Protein AF-A0A182EU72-F1 (afdb_monomer_lite)

InterPro domains:
  IPR010987 Glutathione S-transferase, C-terminal-like [PS50405] (1-129)
  IPR036282 Glutathione S-transferase, C-terminal domain superfamily [SSF47616] (14-126)
  IPR050983 Glutathione S-transferase Omega/HSP26 [PTHR43968] (1-126)

pLDDT: mean 92.09, std 7.25, range [44.0, 98.38]

Radius of gyration: 15.34 Å; chains: 1; bounding box: 40×34×41 Å

Organism: Onchocerca ochengi (NCBI:txid42157)

Structure (mmCIF, N/CA/C/O backbone):
data_AF-A0A182EU72-F1
#
_entry.id   AF-A0A182EU72-F1
#
loop_
_atom_site.group_PDB
_atom_site.id
_atom_site.type_symbol
_atom_site.label_atom_id
_atom_site.label_alt_id
_atom_site.label_comp_id
_atom_site.label_asym_id
_atom_site.label_entity_id
_atom_site.label_seq_id
_atom_site.pdbx_PDB_ins_code
_atom_site.Cartn_x
_atom_site.Cartn_y
_atom_site.Cartn_z
_atom_site.occupancy
_atom_site.B_iso_or_equiv
_atom_site.auth_seq_id
_atom_site.auth_comp_id
_atom_site.auth_asym_id
_atom_site.auth_atom_id
_atom_site.pdbx_PDB_model_num
ATOM 1 N N . MET A 1 1 ? 15.426 -1.398 -0.805 1.00 75.19 1 MET A N 1
ATOM 2 C CA . MET A 1 1 ? 14.830 -1.864 -2.072 1.00 75.19 1 MET A CA 1
ATOM 3 C C . MET A 1 1 ? 15.688 -1.431 -3.239 1.00 75.19 1 MET A C 1
ATOM 5 O O . MET A 1 1 ? 16.237 -2.317 -3.859 1.00 75.19 1 MET A O 1
ATOM 9 N N . GLU A 1 2 ? 15.922 -0.133 -3.450 1.00 77.56 2 GLU A N 1
ATOM 10 C CA . GLU A 1 2 ? 16.708 0.347 -4.608 1.00 77.56 2 GLU A CA 1
ATOM 11 C C . GLU A 1 2 ? 18.102 -0.284 -4.737 1.00 77.56 2 GLU A C 1
ATOM 13 O O . GLU A 1 2 ? 18.477 -0.696 -5.819 1.00 77.56 2 GLU A O 1
ATOM 18 N N . TYR A 1 3 ? 18.820 -0.492 -3.629 1.00 83.31 3 TYR A N 1
ATOM 19 C CA . TYR A 1 3 ? 20.095 -1.218 -3.674 1.00 83.31 3 TYR A CA 1
ATOM 20 C C . TYR A 1 3 ? 19.975 -2.639 -4.257 1.00 83.31 3 TYR A C 1
ATOM 22 O O . TYR A 1 3 ? 20.835 -3.066 -5.013 1.00 83.31 3 TYR A O 1
ATOM 30 N N . LEU A 1 4 ? 18.925 -3.385 -3.895 1.00 83.69 4 LEU A N 1
ATOM 31 C CA . LEU A 1 4 ? 18.716 -4.734 -4.431 1.00 83.69 4 LEU A CA 1
ATOM 32 C C . LEU A 1 4 ? 18.337 -4.679 -5.912 1.00 83.69 4 LEU A C 1
ATOM 34 O O . LEU A 1 4 ? 18.758 -5.539 -6.670 1.00 83.69 4 LEU A O 1
ATOM 38 N N . ASP A 1 5 ? 17.585 -3.655 -6.302 1.00 83.31 5 ASP A N 1
ATOM 39 C CA . ASP A 1 5 ? 17.173 -3.404 -7.682 1.00 83.31 5 ASP A CA 1
ATOM 40 C C . ASP A 1 5 ? 18.382 -3.107 -8.589 1.00 83.31 5 ASP A C 1
ATOM 42 O O . ASP A 1 5 ? 18.515 -3.681 -9.666 1.00 83.31 5 ASP A O 1
ATOM 46 N N . ASP A 1 6 ? 19.327 -2.297 -8.100 1.00 82.44 6 ASP A N 1
ATOM 47 C CA . ASP A 1 6 ? 20.569 -1.973 -8.810 1.00 82.44 6 ASP A CA 1
ATOM 48 C C . ASP A 1 6 ? 21.518 -3.184 -8.919 1.00 82.44 6 ASP A C 1
ATOM 50 O O . ASP A 1 6 ? 22.239 -3.331 -9.906 1.00 82.44 6 ASP A O 1
ATOM 54 N N . VAL A 1 7 ? 21.547 -4.047 -7.896 1.00 86.56 7 VAL A N 1
ATOM 55 C CA . VAL A 1 7 ? 22.434 -5.224 -7.845 1.00 86.56 7 VAL A CA 1
ATOM 56 C C . VAL A 1 7 ? 21.877 -6.404 -8.648 1.00 86.56 7 VAL A C 1
ATOM 58 O O . VAL A 1 7 ? 22.654 -7.155 -9.236 1.00 86.56 7 VAL A O 1
ATOM 61 N N . PHE A 1 8 ? 20.552 -6.573 -8.689 1.00 83.44 8 PHE A N 1
ATOM 62 C CA . PHE A 1 8 ? 19.862 -7.698 -9.331 1.00 83.44 8 PHE A CA 1
ATOM 63 C C . PHE A 1 8 ? 18.946 -7.222 -10.468 1.00 83.44 8 PHE A C 1
ATOM 65 O O . PHE A 1 8 ? 17.734 -7.436 -10.445 1.00 83.44 8 PHE A O 1
ATOM 72 N N . SER A 1 9 ? 19.538 -6.607 -11.493 1.00 80.69 9 SER A N 1
ATOM 73 C CA . SER A 1 9 ? 18.806 -5.979 -12.604 1.00 80.69 9 SER A CA 1
ATOM 74 C C . SER A 1 9 ? 17.948 -6.936 -13.443 1.00 80.69 9 SER A C 1
ATOM 76 O O . SER A 1 9 ? 17.011 -6.493 -14.102 1.00 80.69 9 SER A O 1
ATOM 78 N N . GLU A 1 10 ? 18.219 -8.244 -13.404 1.00 81.75 10 GLU A N 1
ATOM 79 C CA . GLU A 1 10 ? 17.443 -9.265 -14.126 1.00 81.75 10 GLU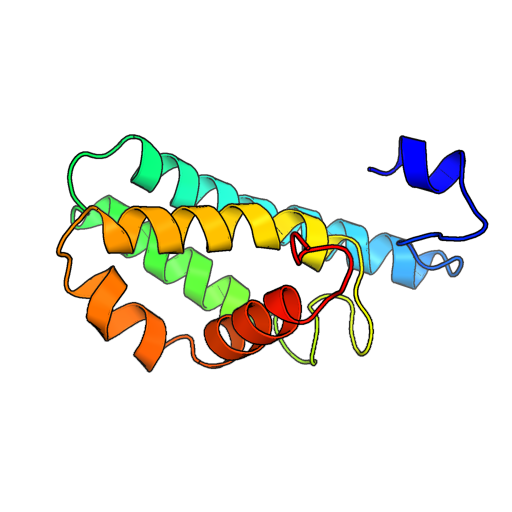 A CA 1
ATOM 80 C C . GLU A 1 10 ? 15.971 -9.329 -13.681 1.00 81.75 10 GLU A C 1
ATOM 82 O O . GLU A 1 10 ? 15.112 -9.699 -14.477 1.00 81.75 10 GLU A O 1
ATOM 87 N N . ASN A 1 11 ? 15.676 -8.942 -12.433 1.00 79.62 11 ASN A N 1
ATOM 88 C CA . ASN A 1 11 ? 14.327 -8.919 -11.858 1.00 79.62 11 ASN A CA 1
ATOM 89 C C . ASN A 1 11 ? 14.002 -7.538 -11.269 1.00 79.62 11 ASN A C 1
ATOM 91 O O . ASN A 1 11 ? 13.492 -7.434 -10.151 1.00 79.62 11 ASN A O 1
ATOM 95 N N . SER A 1 12 ? 14.342 -6.481 -12.013 1.00 84.69 12 SER A N 1
ATOM 96 C CA . SER A 1 12 ? 14.102 -5.100 -11.594 1.00 84.69 12 SER A CA 1
ATOM 97 C C . SER A 1 12 ? 12.614 -4.846 -11.336 1.00 84.69 12 SER A C 1
ATOM 99 O O . SER A 1 12 ? 11.758 -5.063 -12.195 1.00 84.69 12 SER A O 1
ATOM 101 N N . ILE A 1 13 ? 12.311 -4.354 -10.140 1.00 88.50 13 ILE A N 1
ATOM 102 C CA . ILE A 1 13 ? 10.988 -3.889 -9.717 1.00 88.50 13 ILE A CA 1
ATOM 103 C C . ILE A 1 13 ? 10.728 -2.489 -10.282 1.00 88.50 13 ILE A C 1
ATOM 105 O O . ILE A 1 13 ? 9.572 -2.115 -10.503 1.00 88.50 13 ILE A O 1
ATOM 109 N N . LEU A 1 14 ? 11.781 -1.691 -10.498 1.00 89.06 14 LEU A N 1
ATOM 110 C CA . LEU A 1 14 ? 11.643 -0.382 -11.119 1.00 89.06 14 LEU A CA 1
ATOM 111 C C . LEU A 1 14 ? 11.744 -0.463 -12.648 1.00 89.06 14 LEU A C 1
ATOM 113 O O . LEU A 1 14 ? 12.571 -1.202 -13.183 1.00 89.06 14 LEU A O 1
ATOM 117 N N . PRO A 1 15 ? 10.976 0.371 -13.370 1.00 90.19 15 PRO A N 1
ATOM 118 C CA . PRO A 1 15 ? 11.137 0.541 -14.808 1.00 90.19 15 PRO A CA 1
ATOM 119 C C . PRO A 1 15 ? 12.542 1.032 -15.178 1.00 90.19 15 PRO A C 1
ATOM 121 O O . PRO A 1 15 ? 13.135 1.837 -14.453 1.00 90.19 15 PRO A O 1
ATOM 124 N N . ASP A 1 16 ? 13.043 0.624 -16.342 1.00 88.81 16 ASP A N 1
ATOM 125 C CA . ASP A 1 16 ? 14.262 1.194 -16.941 1.00 88.81 16 ASP A CA 1
ATOM 126 C C . ASP A 1 16 ? 14.046 2.622 -17.442 1.00 88.81 16 ASP A C 1
ATOM 128 O O . ASP A 1 16 ? 14.952 3.455 -17.412 1.00 88.81 16 ASP A O 1
ATOM 132 N N . GLU A 1 17 ? 12.824 2.917 -17.889 1.00 92.88 17 GLU A N 1
ATOM 133 C CA . GLU A 1 17 ? 12.461 4.235 -18.386 1.00 92.88 17 GLU A CA 1
ATOM 134 C C . GLU A 1 17 ? 12.504 5.261 -17.227 1.00 92.88 17 GLU A C 1
ATOM 136 O O . GLU A 1 17 ? 11.802 5.089 -16.220 1.00 92.88 17 GLU A O 1
ATOM 141 N N . PRO A 1 18 ? 13.335 6.323 -17.327 1.00 93.31 18 PRO A N 1
ATOM 142 C CA . PRO A 1 18 ? 13.598 7.221 -16.204 1.00 93.31 18 PRO A CA 1
ATOM 143 C C . PRO A 1 18 ? 12.361 7.934 -15.653 1.00 93.31 18 PRO A C 1
ATOM 145 O O . PRO A 1 18 ? 12.269 8.146 -14.439 1.00 93.31 18 PRO A O 1
ATOM 148 N N . TYR A 1 19 ? 11.415 8.317 -16.513 1.00 95.19 19 TYR A N 1
ATOM 149 C CA . TYR A 1 19 ? 10.209 9.014 -16.081 1.00 95.19 19 TYR A CA 1
ATOM 150 C C . TYR A 1 19 ? 9.285 8.097 -15.269 1.00 95.19 19 TYR A C 1
ATOM 152 O O . TYR A 1 19 ? 8.849 8.473 -14.180 1.00 95.19 19 TYR A O 1
ATOM 160 N N . LEU A 1 20 ? 9.037 6.875 -15.733 1.00 94.00 20 LEU A N 1
ATOM 161 C CA . LEU A 1 20 ? 8.238 5.862 -15.052 1.00 94.00 20 LEU A CA 1
ATOM 162 C C . LEU A 1 20 ? 8.892 5.447 -13.731 1.00 94.00 20 LEU A C 1
ATOM 164 O O . LEU A 1 20 ? 8.200 5.333 -12.718 1.00 94.00 20 LEU A O 1
ATOM 168 N N . ARG A 1 21 ? 10.224 5.316 -13.697 1.00 93.62 21 ARG A N 1
ATOM 169 C CA . ARG A 1 21 ? 10.980 5.093 -12.455 1.00 93.62 21 ARG A CA 1
ATOM 170 C C . ARG A 1 21 ? 10.762 6.220 -11.446 1.00 93.62 21 ARG A C 1
ATOM 172 O O . ARG A 1 21 ? 10.477 5.964 -10.274 1.00 93.62 21 ARG A O 1
ATOM 179 N N . ALA A 1 22 ? 10.872 7.473 -11.886 1.00 95.12 22 ALA A N 1
ATOM 180 C CA . ALA A 1 22 ? 10.637 8.634 -11.031 1.00 95.12 22 ALA A CA 1
ATOM 181 C C . ALA A 1 22 ? 9.178 8.712 -10.549 1.00 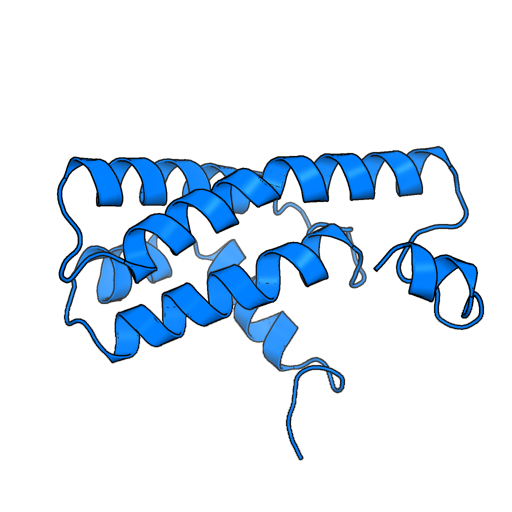95.12 22 ALA A C 1
ATOM 183 O O . ALA A 1 22 ? 8.934 9.024 -9.382 1.00 95.12 22 ALA A O 1
ATOM 184 N N . LYS A 1 23 ? 8.217 8.375 -11.417 1.00 95.31 23 LYS A N 1
ATOM 185 C CA . LYS A 1 23 ? 6.792 8.311 -11.079 1.00 95.31 23 LYS A CA 1
ATOM 186 C C . LYS A 1 23 ? 6.525 7.282 -9.976 1.00 95.31 23 LYS A C 1
ATOM 188 O O . LYS A 1 23 ? 5.949 7.652 -8.955 1.00 95.31 23 LYS A O 1
ATOM 193 N N . GLN A 1 24 ? 7.016 6.049 -10.121 1.00 95.62 24 GLN A N 1
ATOM 194 C CA . GLN A 1 24 ? 6.828 5.009 -9.103 1.00 95.62 24 GLN A CA 1
ATOM 195 C C . GLN A 1 24 ? 7.463 5.386 -7.756 1.00 95.62 24 GLN A C 1
ATOM 197 O O . GLN A 1 24 ? 6.854 5.179 -6.706 1.00 95.62 24 GLN A O 1
ATOM 202 N N . ARG A 1 25 ? 8.656 5.999 -7.759 1.00 95.50 25 ARG A N 1
ATOM 203 C CA . ARG A 1 25 ? 9.283 6.535 -6.535 1.00 95.50 25 ARG A CA 1
ATOM 204 C C . ARG A 1 25 ? 8.418 7.599 -5.869 1.00 95.50 25 ARG A C 1
ATOM 206 O O . ARG A 1 25 ? 8.222 7.580 -4.656 1.00 95.50 25 ARG A O 1
ATOM 213 N N . TYR A 1 26 ? 7.889 8.527 -6.657 1.00 95.75 26 TYR A N 1
ATOM 214 C CA . TYR A 1 26 ? 7.027 9.589 -6.155 1.00 95.75 26 TYR A CA 1
ATOM 215 C C . TYR A 1 26 ? 5.723 9.047 -5.553 1.00 95.75 26 TYR A C 1
ATOM 217 O O . TYR A 1 26 ? 5.289 9.510 -4.497 1.00 95.75 26 TYR A O 1
ATOM 225 N N . GLU A 1 27 ? 5.117 8.044 -6.185 1.00 96.56 27 GLU A N 1
ATOM 226 C CA . GLU A 1 27 ? 3.936 7.352 -5.662 1.00 96.56 27 GLU A CA 1
ATOM 227 C C . GLU A 1 27 ? 4.252 6.601 -4.366 1.00 96.56 27 GLU A C 1
ATOM 229 O O . GLU A 1 27 ? 3.498 6.727 -3.401 1.00 96.56 27 GLU A O 1
ATOM 234 N N . ALA A 1 28 ? 5.397 5.916 -4.291 1.00 96.25 28 ALA A N 1
ATOM 235 C CA . ALA A 1 28 ? 5.846 5.241 -3.076 1.00 96.25 28 ALA A CA 1
ATOM 236 C C . ALA A 1 28 ? 6.025 6.227 -1.907 1.00 96.25 28 ALA A C 1
ATOM 238 O O . ALA A 1 28 ? 5.504 5.994 -0.818 1.00 96.25 28 ALA A O 1
ATOM 239 N N . ILE A 1 29 ? 6.670 7.376 -2.147 1.00 96.00 29 ILE A N 1
ATOM 240 C CA . ILE A 1 29 ? 6.823 8.449 -1.146 1.00 96.00 29 ILE A CA 1
ATOM 241 C C . ILE A 1 29 ? 5.458 8.987 -0.711 1.00 96.00 29 ILE A C 1
ATOM 243 O O . ILE A 1 29 ? 5.218 9.223 0.472 1.00 96.00 29 ILE A O 1
ATOM 247 N N . LYS A 1 30 ? 4.530 9.178 -1.654 1.00 95.25 30 LYS A N 1
ATOM 248 C CA . LYS A 1 30 ? 3.174 9.619 -1.322 1.00 95.25 30 LYS A CA 1
ATOM 249 C C . LYS A 1 30 ? 2.438 8.617 -0.444 1.00 95.25 30 LYS A C 1
ATOM 251 O O . LYS A 1 30 ? 1.663 9.060 0.400 1.00 95.25 30 LYS A O 1
ATOM 256 N N . LEU A 1 31 ? 2.628 7.319 -0.652 1.00 97.19 31 LEU A N 1
ATOM 257 C CA . LEU A 1 31 ? 1.959 6.268 0.114 1.00 97.19 31 LEU A CA 1
ATOM 258 C C . LEU A 1 31 ? 2.576 6.052 1.505 1.00 97.19 31 LEU A C 1
ATOM 260 O O . LEU A 1 31 ? 1.911 5.490 2.374 1.00 97.19 31 LEU A O 1
ATOM 264 N N . ASP A 1 32 ? 3.780 6.561 1.767 1.00 95.62 32 ASP A N 1
ATOM 265 C CA . ASP A 1 32 ? 4.438 6.437 3.075 1.00 95.62 32 ASP A CA 1
ATOM 266 C C . ASP A 1 32 ? 3.625 7.088 4.216 1.00 95.62 32 ASP A C 1
ATOM 268 O O . ASP A 1 32 ? 3.553 6.565 5.331 1.00 95.62 32 ASP A O 1
ATOM 272 N N . SER A 1 33 ? 2.869 8.156 3.927 1.00 95.75 33 SER A N 1
ATOM 273 C CA . SER A 1 33 ? 1.964 8.774 4.912 1.00 95.75 33 SER A CA 1
ATOM 274 C C . SER A 1 33 ? 0.841 7.834 5.382 1.00 95.75 33 SER A C 1
ATOM 276 O O . SER A 1 33 ? 0.363 7.936 6.516 1.00 95.75 33 SER A O 1
ATOM 278 N N . VAL A 1 34 ? 0.453 6.862 4.552 1.00 97.25 34 VAL A N 1
ATOM 279 C CA . VAL A 1 34 ? -0.513 5.812 4.907 1.00 97.25 34 VAL A CA 1
ATOM 280 C C . VAL A 1 34 ? 0.115 4.846 5.906 1.00 97.25 34 VAL A C 1
ATOM 282 O O . VAL A 1 34 ? -0.495 4.510 6.926 1.00 97.25 34 VAL A O 1
ATOM 285 N N . CYS A 1 35 ? 1.365 4.451 5.658 1.00 96.69 35 CYS A N 1
ATOM 286 C CA . CYS A 1 35 ? 2.153 3.650 6.586 1.00 96.69 35 CYS A CA 1
ATOM 287 C C . CYS A 1 35 ? 2.325 4.360 7.936 1.00 96.69 35 CYS A C 1
ATOM 289 O O . CYS A 1 35 ? 2.192 3.721 8.984 1.00 96.69 35 CYS A O 1
ATOM 291 N N . ASP A 1 36 ? 2.525 5.681 7.934 1.00 95.75 36 ASP A N 1
ATOM 292 C CA . ASP A 1 36 ? 2.580 6.493 9.150 1.00 95.75 36 ASP A CA 1
ATOM 293 C C . ASP A 1 36 ? 1.285 6.463 9.962 1.00 95.75 36 ASP A C 1
ATOM 295 O O . ASP A 1 36 ? 1.316 6.277 11.187 1.00 95.75 36 ASP A O 1
ATOM 299 N N . ALA A 1 37 ? 0.137 6.628 9.303 1.00 96.31 37 ALA A N 1
ATOM 300 C CA . ALA A 1 37 ? -1.158 6.559 9.970 1.00 96.31 37 ALA A CA 1
ATOM 301 C C . ALA A 1 37 ? -1.402 5.172 10.584 1.00 96.31 37 ALA A C 1
ATOM 303 O O . ALA A 1 37 ? -1.792 5.074 11.750 1.00 96.31 37 ALA A O 1
ATOM 304 N N . ILE A 1 38 ? -1.088 4.099 9.855 1.00 95.88 38 ILE A N 1
ATOM 305 C CA . ILE A 1 38 ? -1.227 2.719 10.345 1.00 95.88 38 ILE A CA 1
ATOM 306 C C . ILE A 1 38 ? -0.267 2.438 11.510 1.00 95.88 38 ILE A C 1
ATOM 308 O O . ILE A 1 38 ? -0.624 1.757 12.477 1.00 95.88 38 ILE A O 1
ATOM 312 N N . ARG A 1 39 ? 0.944 2.999 11.483 1.00 94.38 39 ARG A N 1
ATOM 313 C CA . ARG A 1 39 ? 1.891 2.875 12.597 1.00 94.38 39 ARG A CA 1
ATOM 314 C C . ARG A 1 39 ? 1.344 3.502 13.879 1.00 94.38 39 ARG A C 1
ATOM 316 O O . ARG A 1 39 ? 1.475 2.909 14.945 1.00 94.38 39 ARG A O 1
ATOM 323 N N . LYS A 1 40 ? 0.667 4.652 13.792 1.00 92.56 40 LYS A N 1
ATOM 324 C CA . LYS A 1 40 ? 0.006 5.280 14.954 1.00 92.56 40 LYS A CA 1
ATOM 325 C C . LYS A 1 40 ? -1.107 4.402 15.531 1.00 92.56 40 LYS A C 1
ATOM 327 O O . LYS A 1 40 ? -1.242 4.314 16.751 1.00 92.56 40 LYS A O 1
ATOM 332 N N . VAL A 1 41 ? -1.861 3.713 14.671 1.00 92.12 41 VAL A N 1
ATOM 333 C CA . VAL A 1 41 ? -2.853 2.711 15.100 1.00 92.12 41 VAL A CA 1
ATOM 334 C C . VAL A 1 41 ? -2.168 1.557 15.835 1.00 92.12 41 VAL A C 1
ATOM 336 O O . VAL A 1 41 ? -2.650 1.137 16.879 1.00 92.12 41 VAL A O 1
ATOM 339 N N . SER A 1 42 ? -1.006 1.105 15.352 1.00 88.12 42 SER A N 1
ATOM 340 C CA . SER A 1 42 ? -0.261 -0.029 15.929 1.00 88.12 42 SER A CA 1
ATOM 341 C C . SER A 1 42 ? 0.173 0.196 17.385 1.00 88.12 42 SER A C 1
ATOM 343 O O . SER A 1 42 ? 0.288 -0.758 18.146 1.00 88.12 42 SER A O 1
ATOM 345 N N . TYR A 1 43 ? 0.398 1.450 17.789 1.00 86.38 43 TYR A N 1
ATOM 346 C CA . TYR A 1 43 ? 0.743 1.807 19.173 1.00 86.38 43 TYR A CA 1
ATOM 347 C C . TYR A 1 43 ? -0.471 2.146 20.048 1.00 86.38 43 TYR A C 1
ATOM 349 O O . TYR A 1 43 ? -0.321 2.477 21.225 1.00 86.38 43 TYR A O 1
ATOM 357 N N . SER A 1 44 ? -1.677 2.086 19.489 1.00 83.69 44 SER A N 1
ATOM 358 C CA . SER A 1 44 ? -2.905 2.478 20.172 1.00 83.69 44 SER A CA 1
ATOM 359 C C . SER A 1 44 ? -3.690 1.252 20.623 1.00 83.69 44 SER A C 1
ATOM 361 O O . SER A 1 44 ? -3.920 0.330 19.853 1.00 83.69 44 SER A O 1
ATOM 363 N N . LYS A 1 45 ? -4.173 1.259 21.871 1.00 79.12 45 LYS A N 1
ATOM 364 C CA . LYS A 1 45 ? -5.019 0.171 22.405 1.00 79.12 45 LYS A CA 1
ATOM 365 C C . LYS A 1 45 ? -6.435 0.149 21.814 1.00 79.12 45 LYS A C 1
ATOM 367 O O . LYS A 1 45 ? -7.151 -0.829 21.981 1.00 79.12 45 LYS A O 1
ATOM 372 N N . LYS A 1 46 ? -6.856 1.257 21.203 1.00 82.19 46 LYS A N 1
ATOM 373 C CA . LYS A 1 46 ? -8.146 1.432 20.530 1.00 82.19 46 LYS A CA 1
ATOM 374 C C . LYS A 1 46 ? -8.035 2.530 19.482 1.00 82.19 46 LYS A C 1
ATOM 376 O O . LYS A 1 46 ? -7.238 3.459 19.651 1.00 82.19 46 LYS A O 1
ATOM 381 N N . LEU A 1 47 ? -8.873 2.468 18.455 1.00 85.75 47 LEU A N 1
ATOM 382 C CA . LEU A 1 47 ? -9.061 3.597 17.557 1.00 85.75 47 LEU A CA 1
ATOM 383 C C . LEU A 1 47 ? -9.790 4.723 18.314 1.00 85.75 47 LEU A C 1
ATOM 385 O O . LEU A 1 47 ? -10.720 4.501 19.088 1.00 85.75 47 LEU A O 1
ATOM 389 N N . THR A 1 48 ? -9.306 5.953 18.156 1.00 87.56 48 THR A N 1
ATOM 390 C CA . THR A 1 48 ? -9.875 7.161 18.779 1.00 87.56 48 THR A CA 1
ATOM 391 C C . THR A 1 48 ? -10.208 8.168 17.693 1.00 87.56 48 THR A C 1
ATOM 393 O O . THR A 1 48 ? -9.583 8.132 16.640 1.00 87.56 48 THR A O 1
ATOM 396 N N . GLY A 1 49 ? -11.125 9.109 17.943 1.00 88.50 49 GLY A N 1
ATOM 397 C CA . GLY A 1 49 ? -11.627 10.024 16.908 1.00 88.50 49 GLY A CA 1
ATOM 398 C C . GLY A 1 49 ? -10.542 10.668 16.030 1.00 88.50 49 GLY A C 1
ATOM 399 O O . GLY A 1 49 ? -10.651 10.635 14.808 1.00 88.50 49 GLY A O 1
ATOM 400 N N . ASN A 1 50 ? -9.452 11.170 16.624 1.00 91.44 50 ASN A N 1
ATOM 401 C CA . ASN A 1 50 ? -8.356 11.783 15.862 1.00 91.44 50 ASN A CA 1
ATOM 402 C C . ASN A 1 50 ? -7.537 10.761 15.056 1.00 91.44 50 ASN A C 1
ATOM 404 O O . ASN A 1 50 ? -7.190 11.027 13.907 1.00 91.44 50 ASN A O 1
ATOM 408 N N . ILE A 1 51 ? -7.242 9.595 15.640 1.00 90.94 51 ILE A N 1
ATOM 409 C CA . ILE A 1 51 ? -6.478 8.527 14.977 1.00 90.94 51 ILE A CA 1
ATOM 410 C C . ILE A 1 51 ? -7.300 7.928 13.836 1.00 90.94 51 ILE A C 1
ATOM 412 O O . ILE A 1 51 ? -6.788 7.790 12.729 1.00 90.94 51 ILE A O 1
ATOM 416 N N . THR A 1 52 ? -8.580 7.643 14.078 1.00 93.81 52 THR A N 1
ATOM 417 C CA . THR A 1 52 ? -9.518 7.133 13.074 1.00 93.81 52 THR A CA 1
ATOM 418 C C . THR A 1 52 ? -9.691 8.121 11.933 1.00 93.81 52 THR A C 1
ATOM 420 O O . THR A 1 52 ? -9.654 7.716 10.778 1.00 93.81 52 THR A O 1
ATOM 423 N N . LYS A 1 53 ? -9.832 9.421 12.226 1.00 95.12 53 LYS A N 1
ATOM 424 C CA . LYS A 1 53 ? -9.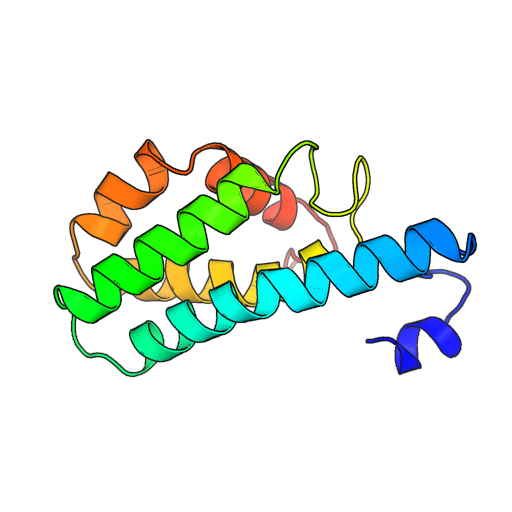962 10.449 11.188 1.00 95.12 53 LYS A CA 1
ATOM 425 C C . LYS A 1 53 ? -8.713 10.525 10.311 1.00 95.12 53 LYS A C 1
ATOM 427 O O . LYS A 1 53 ? -8.843 10.534 9.092 1.00 95.12 53 LYS A O 1
ATOM 432 N N . LEU A 1 54 ? -7.522 10.549 10.917 1.00 95.94 54 LEU A N 1
ATOM 433 C CA . LEU A 1 54 ? -6.263 10.551 10.169 1.00 95.94 54 LEU A CA 1
ATOM 434 C C . LEU A 1 54 ? -6.135 9.290 9.306 1.00 95.94 54 LEU A C 1
ATOM 436 O O . LEU A 1 54 ? -5.847 9.389 8.119 1.00 95.94 54 LEU A O 1
ATOM 440 N N . LEU A 1 55 ? -6.402 8.119 9.885 1.00 96.94 55 LEU A N 1
ATOM 441 C CA . LEU A 1 55 ? -6.372 6.850 9.166 1.00 96.94 55 LEU A CA 1
ATOM 442 C C . LEU A 1 55 ? -7.342 6.852 7.978 1.00 96.94 55 LEU A C 1
ATOM 444 O O . LEU A 1 55 ? -6.947 6.508 6.871 1.00 96.94 55 LEU A O 1
ATOM 448 N N . ALA A 1 56 ? -8.588 7.281 8.183 1.00 97.12 56 ALA A N 1
ATOM 449 C CA . ALA A 1 56 ? -9.593 7.355 7.127 1.00 97.12 56 ALA A CA 1
ATOM 450 C C . ALA A 1 56 ? -9.170 8.290 5.986 1.00 97.12 56 ALA A C 1
ATOM 452 O O . ALA A 1 56 ? -9.361 7.952 4.821 1.00 97.12 56 ALA A O 1
ATOM 453 N N . MET A 1 57 ? -8.572 9.442 6.309 1.00 97.69 57 MET A N 1
ATOM 454 C CA . MET A 1 57 ? -8.068 10.388 5.310 1.00 97.69 57 MET A CA 1
ATOM 455 C C . MET A 1 57 ? -6.932 9.789 4.473 1.00 97.69 57 MET A C 1
ATOM 457 O O . MET A 1 57 ? -6.963 9.883 3.247 1.00 97.69 57 MET A O 1
ATOM 461 N N . GLU A 1 58 ? -5.954 9.144 5.111 1.00 98.12 58 GLU A N 1
ATOM 462 C CA . GLU A 1 58 ? -4.828 8.532 4.396 1.00 98.12 58 GLU A CA 1
ATOM 463 C C . GLU A 1 58 ? -5.263 7.319 3.560 1.00 98.12 58 GLU A C 1
ATOM 465 O O . GLU A 1 58 ? -4.813 7.146 2.428 1.00 98.12 58 GLU A O 1
ATOM 470 N N . LEU A 1 59 ? -6.201 6.510 4.060 1.00 98.19 59 LEU A N 1
ATOM 471 C CA . LEU A 1 59 ? -6.772 5.402 3.291 1.00 98.19 59 LEU A CA 1
ATOM 472 C C . LEU A 1 59 ? -7.605 5.896 2.103 1.00 98.19 59 LEU A C 1
ATOM 474 O O . LEU A 1 59 ? -7.527 5.309 1.028 1.00 98.19 59 LEU A O 1
ATOM 478 N N . ALA A 1 60 ? -8.335 7.007 2.245 1.00 98.19 60 ALA A N 1
ATOM 479 C CA . ALA A 1 60 ? -9.048 7.626 1.127 1.00 98.19 60 ALA A CA 1
ATOM 480 C C . ALA A 1 60 ? -8.088 8.111 0.033 1.00 98.19 60 ALA A C 1
ATOM 482 O O . ALA A 1 60 ? -8.356 7.913 -1.151 1.00 98.19 60 ALA A O 1
ATOM 483 N N . LYS A 1 61 ? -6.945 8.690 0.414 1.00 97.56 61 LYS A N 1
ATOM 484 C CA . LYS A 1 61 ? -5.881 9.058 -0.529 1.00 97.56 61 LYS A CA 1
ATOM 485 C C . LYS A 1 61 ? -5.344 7.829 -1.271 1.00 97.56 61 LYS A C 1
ATOM 487 O O . LYS A 1 61 ? -5.235 7.862 -2.493 1.00 97.56 61 LYS A O 1
ATOM 492 N N . ALA A 1 62 ? -5.052 6.743 -0.557 1.00 98.19 62 ALA A N 1
ATOM 493 C CA . ALA A 1 62 ? -4.575 5.503 -1.166 1.00 98.19 62 ALA A CA 1
ATOM 494 C C . ALA A 1 62 ? -5.616 4.856 -2.100 1.00 98.19 62 ALA A C 1
ATOM 496 O O . ALA A 1 62 ? -5.255 4.370 -3.169 1.00 98.19 62 ALA A O 1
ATOM 497 N N . GLU A 1 63 ? -6.901 4.888 -1.742 1.00 98.31 63 GLU A N 1
ATOM 498 C CA . GLU A 1 63 ? -8.012 4.417 -2.584 1.00 98.31 63 GLU A CA 1
ATOM 499 C C . GLU A 1 63 ? -8.151 5.245 -3.875 1.00 98.31 63 GLU A C 1
ATOM 501 O O . GLU A 1 63 ? -8.433 4.707 -4.948 1.00 98.31 63 GLU A O 1
ATOM 506 N N . GLN A 1 64 ? -7.950 6.563 -3.788 1.00 97.75 64 GLN A N 1
ATOM 507 C CA . GLN A 1 64 ? -8.004 7.462 -4.943 1.00 97.75 64 GLN A CA 1
ATOM 508 C C . GLN A 1 64 ? -6.825 7.249 -5.890 1.00 97.75 64 GLN A C 1
ATOM 510 O O . GLN A 1 64 ? -7.037 7.191 -7.095 1.00 97.75 64 GLN A O 1
ATOM 515 N N . MET A 1 65 ? -5.614 7.090 -5.349 1.00 97.44 65 MET A N 1
ATOM 516 C CA . MET A 1 65 ? -4.396 6.855 -6.135 1.00 97.44 65 MET A CA 1
ATOM 517 C C . MET A 1 65 ? -4.387 5.501 -6.859 1.00 97.44 65 MET A C 1
ATOM 519 O O . MET A 1 65 ? -3.617 5.319 -7.796 1.00 97.44 65 MET A O 1
ATOM 523 N N . LEU A 1 66 ? -5.209 4.542 -6.428 1.00 98.00 66 LEU A N 1
ATOM 524 C CA . LEU A 1 66 ? -5.300 3.230 -7.057 1.00 98.00 66 LEU A CA 1
ATOM 525 C C . LEU A 1 66 ? -6.222 3.290 -8.287 1.00 98.00 66 LEU A C 1
ATOM 527 O O . LEU A 1 66 ? -7.454 3.196 -8.187 1.00 98.00 66 LEU A O 1
ATOM 531 N N . GLU A 1 67 ? -5.612 3.480 -9.454 1.00 97.12 67 GLU A N 1
ATOM 532 C CA . GLU A 1 67 ? -6.296 3.597 -10.753 1.00 97.12 67 GLU A CA 1
ATOM 533 C C . GLU A 1 67 ? -6.221 2.315 -11.598 1.00 97.12 67 GLU A C 1
ATOM 535 O O . GLU A 1 67 ? -7.035 2.119 -12.500 1.00 97.12 67 GLU A O 1
ATOM 540 N N . SER A 1 68 ? -5.295 1.416 -11.272 1.00 97.25 68 SER A N 1
ATOM 541 C CA . SER A 1 68 ? -5.004 0.180 -12.009 1.00 97.25 68 SER A CA 1
ATOM 542 C C . SER A 1 68 ? -4.979 -1.022 -11.049 1.00 97.25 68 SER A C 1
ATOM 544 O O . SER A 1 68 ? -5.233 -0.857 -9.849 1.00 97.25 68 SER A O 1
ATOM 546 N N . PRO A 1 69 ? -4.732 -2.261 -11.523 1.00 97.62 69 PRO A N 1
ATOM 547 C CA . PRO A 1 69 ? -4.593 -3.415 -10.635 1.00 97.62 69 PRO A CA 1
ATOM 548 C C . PRO A 1 69 ? -3.529 -3.235 -9.538 1.00 97.62 69 PRO A C 1
ATOM 550 O O . PRO A 1 69 ? -3.690 -3.782 -8.444 1.00 97.62 69 PRO A O 1
ATOM 553 N N . PHE A 1 70 ? -2.492 -2.447 -9.803 1.00 97.69 70 PHE A N 1
ATOM 554 C CA . PHE A 1 70 ? -1.433 -2.076 -8.872 1.00 97.69 70 PHE A CA 1
ATOM 555 C C . PHE A 1 70 ? -1.232 -0.556 -8.880 1.00 97.69 70 PHE A C 1
ATOM 557 O O . PHE A 1 70 ? -1.639 0.132 -9.818 1.00 97.69 70 PHE A O 1
ATOM 564 N N . TYR A 1 71 ? -0.588 -0.015 -7.847 1.00 97.50 71 TYR A N 1
ATOM 565 C CA . TYR A 1 71 ? -0.195 1.398 -7.803 1.00 97.50 71 TYR A CA 1
ATOM 566 C C . TYR A 1 71 ? 0.802 1.748 -8.903 1.00 97.50 71 TYR A C 1
ATOM 568 O O . TYR A 1 71 ? 0.787 2.853 -9.430 1.00 97.50 71 TYR A O 1
ATOM 576 N N . SER A 1 72 ? 1.637 0.785 -9.268 1.00 95.94 72 SER A N 1
ATOM 577 C CA . SER A 1 72 ? 2.601 0.883 -10.361 1.00 95.94 72 SER A CA 1
ATOM 578 C C . SER A 1 72 ? 2.009 0.630 -11.759 1.00 95.94 72 SER A C 1
ATOM 580 O O . SER A 1 72 ? 2.728 0.790 -12.747 1.00 95.94 72 SER A O 1
ATOM 582 N N . GLY A 1 73 ? 0.715 0.295 -11.868 1.00 95.00 73 GLY A N 1
ATOM 583 C CA . GLY A 1 73 ? 0.012 0.063 -13.133 1.00 95.00 73 GLY A CA 1
ATOM 584 C C . GLY A 1 73 ? -0.559 -1.353 -13.259 1.00 95.00 73 GLY A C 1
ATOM 585 O O . GLY A 1 73 ? -1.275 -1.833 -12.380 1.00 95.00 73 GLY A O 1
ATOM 586 N N . GLU A 1 74 ? -0.282 -2.011 -14.386 1.00 94.69 74 GLU A N 1
ATOM 587 C CA . GLU A 1 74 ? -0.775 -3.367 -14.690 1.00 94.69 74 GLU A CA 1
ATOM 588 C C . GLU A 1 74 ? 0.019 -4.476 -13.985 1.00 94.69 74 GLU A C 1
ATOM 590 O O . GLU A 1 74 ? -0.495 -5.573 -13.767 1.00 94.69 74 GLU A O 1
ATOM 595 N N . THR A 1 75 ? 1.260 -4.192 -13.597 1.00 92.31 75 THR A N 1
ATOM 596 C CA . THR A 1 75 ? 2.170 -5.129 -12.925 1.00 92.31 75 THR A CA 1
ATOM 597 C C . THR A 1 75 ? 2.574 -4.595 -11.560 1.00 92.31 75 THR A C 1
ATOM 599 O O . THR A 1 75 ? 2.468 -3.399 -11.324 1.00 92.31 75 THR A O 1
ATOM 602 N N . LEU A 1 76 ? 3.052 -5.476 -10.678 1.00 94.19 76 LEU A N 1
ATOM 603 C CA . LEU A 1 76 ? 3.635 -5.105 -9.386 1.00 94.19 76 LEU A CA 1
ATOM 604 C C . LEU A 1 76 ? 4.847 -4.171 -9.569 1.00 94.19 76 LEU A C 1
ATOM 606 O O . LEU A 1 76 ? 5.613 -4.328 -10.517 1.00 94.19 76 LEU A O 1
ATOM 610 N N . GLY A 1 77 ? 5.055 -3.259 -8.618 1.00 94.31 77 GLY A N 1
ATOM 611 C CA . GLY A 1 77 ? 6.168 -2.314 -8.622 1.00 94.31 77 GLY A CA 1
ATOM 612 C C . GLY A 1 77 ? 6.410 -1.693 -7.248 1.00 94.31 77 GLY A C 1
ATOM 613 O O . GLY A 1 77 ? 5.758 -2.037 -6.259 1.00 94.31 77 GLY A O 1
ATOM 614 N N . LEU A 1 78 ? 7.354 -0.753 -7.176 1.00 95.12 78 LEU A N 1
ATOM 615 C CA . LEU A 1 78 ? 7.832 -0.187 -5.909 1.00 95.12 78 LEU A CA 1
ATOM 616 C C . LEU A 1 78 ? 6.724 0.326 -4.959 1.00 95.12 78 LEU A C 1
ATOM 618 O O . LEU A 1 78 ? 6.758 -0.048 -3.782 1.00 95.12 78 LEU A O 1
ATOM 622 N N . PRO A 1 79 ? 5.748 1.155 -5.390 1.00 96.75 79 PRO A N 1
ATOM 623 C CA . PRO A 1 79 ? 4.720 1.673 -4.481 1.00 96.75 79 PRO A CA 1
ATOM 624 C C . PRO A 1 79 ? 3.874 0.568 -3.833 1.00 96.75 79 PRO A C 1
ATOM 626 O O . PRO A 1 79 ? 3.503 0.682 -2.663 1.00 96.75 79 PRO A O 1
ATOM 629 N N . ASP A 1 80 ? 3.615 -0.522 -4.556 1.00 97.56 80 ASP A N 1
ATOM 630 C CA . ASP A 1 80 ? 2.855 -1.663 -4.052 1.00 97.56 80 ASP A CA 1
ATOM 631 C C . 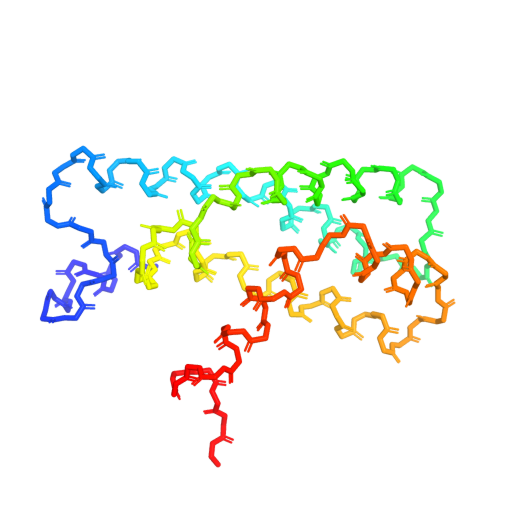ASP A 1 80 ? 3.610 -2.407 -2.951 1.00 97.56 80 ASP A C 1
ATOM 633 O O . ASP A 1 80 ? 3.046 -2.701 -1.894 1.00 97.56 80 ASP A O 1
ATOM 637 N N . ILE A 1 81 ? 4.901 -2.666 -3.174 1.00 94.88 81 ILE A N 1
ATOM 638 C CA . ILE A 1 81 ? 5.754 -3.388 -2.222 1.00 94.88 81 ILE A CA 1
ATOM 639 C C . ILE A 1 81 ? 5.943 -2.567 -0.939 1.00 94.88 81 ILE A C 1
ATOM 641 O O . ILE A 1 81 ? 5.968 -3.130 0.156 1.00 94.88 81 ILE A O 1
ATOM 645 N N . VAL A 1 82 ? 6.021 -1.238 -1.047 1.00 94.56 82 VAL A N 1
ATOM 646 C CA . VAL A 1 82 ? 6.094 -0.343 0.118 1.00 94.56 82 VAL A CA 1
ATOM 647 C C . VAL A 1 82 ? 4.792 -0.367 0.924 1.00 94.56 82 VAL A C 1
ATOM 649 O O . VAL A 1 82 ? 4.830 -0.498 2.149 1.00 94.56 82 VAL A O 1
ATOM 652 N N . LEU A 1 83 ? 3.634 -0.268 0.264 1.00 97.50 83 LEU A N 1
ATOM 653 C CA . LEU A 1 83 ? 2.350 -0.148 0.956 1.00 97.50 83 LEU A CA 1
ATOM 654 C C . LEU A 1 83 ? 1.847 -1.478 1.541 1.00 97.50 83 LEU A C 1
ATOM 656 O O . LEU A 1 83 ? 1.225 -1.488 2.611 1.00 97.50 83 LEU A O 1
ATOM 660 N N . TYR A 1 84 ? 2.090 -2.600 0.858 1.00 97.31 84 TYR A N 1
ATOM 661 C CA . TYR A 1 84 ? 1.555 -3.915 1.226 1.00 97.31 84 TYR A CA 1
ATOM 662 C C . TYR A 1 84 ? 1.766 -4.309 2.696 1.00 97.31 84 TYR A C 1
ATOM 664 O O . TYR A 1 84 ? 0.763 -4.566 3.374 1.00 97.31 84 TYR A O 1
ATOM 672 N N . PRO A 1 85 ? 2.991 -4.287 3.259 1.00 95.44 85 PRO A N 1
ATOM 673 C CA . PRO A 1 85 ? 3.202 -4.665 4.657 1.00 95.44 85 PRO A CA 1
ATOM 674 C C . PRO A 1 85 ? 2.467 -3.742 5.642 1.00 95.44 85 PRO A C 1
ATOM 676 O O . PRO A 1 85 ? 2.103 -4.165 6.743 1.00 95.44 85 PRO A O 1
ATOM 679 N N . CYS A 1 86 ? 2.211 -2.485 5.271 1.00 96.25 86 CYS A N 1
ATOM 680 C CA . CYS A 1 86 ? 1.445 -1.557 6.097 1.00 96.25 86 CYS A CA 1
ATOM 681 C C . CYS A 1 86 ? -0.034 -1.958 6.141 1.00 96.25 86 CYS A C 1
ATOM 683 O O . CYS A 1 86 ? -0.594 -2.115 7.226 1.00 96.25 86 CYS A O 1
ATOM 685 N N . ILE A 1 87 ? -0.659 -2.203 4.987 1.00 96.94 87 ILE A N 1
ATOM 686 C CA . ILE A 1 87 ? -2.063 -2.639 4.926 1.00 96.94 87 ILE A CA 1
ATOM 687 C C . ILE A 1 87 ? -2.237 -4.027 5.555 1.00 96.94 87 ILE A C 1
ATOM 689 O O . ILE A 1 87 ? -3.195 -4.241 6.300 1.00 96.94 87 ILE A O 1
ATOM 693 N N . GLN A 1 88 ? -1.282 -4.939 5.356 1.00 95.69 88 GLN A N 1
ATOM 694 C CA . GLN A 1 88 ? -1.263 -6.235 6.036 1.00 95.69 88 GLN A CA 1
ATOM 695 C C . GLN A 1 88 ? -1.263 -6.065 7.562 1.00 95.69 88 GLN A C 1
ATOM 697 O O . GLN A 1 88 ? -2.055 -6.704 8.256 1.00 95.69 88 GLN A O 1
ATOM 702 N N . ARG A 1 89 ? -0.438 -5.156 8.101 1.00 94.44 89 ARG A N 1
ATOM 703 C CA . ARG A 1 89 ? -0.433 -4.843 9.537 1.00 94.44 89 ARG A CA 1
ATOM 704 C C . ARG A 1 89 ? -1.773 -4.297 10.020 1.00 94.44 89 ARG A C 1
ATOM 706 O O . ARG A 1 89 ? -2.239 -4.716 11.075 1.00 94.44 89 ARG A O 1
ATOM 713 N N . LEU A 1 90 ? -2.409 -3.410 9.257 1.00 95.00 90 LEU A N 1
ATOM 714 C CA . LEU A 1 90 ? -3.729 -2.881 9.607 1.00 95.00 90 LEU A CA 1
ATOM 715 C C . LEU A 1 90 ? -4.786 -3.993 9.695 1.00 95.00 90 LEU A C 1
ATOM 717 O O . LEU A 1 90 ? -5.584 -4.009 10.630 1.00 95.00 90 LEU A O 1
ATOM 721 N N . ARG A 1 91 ? -4.758 -4.950 8.758 1.00 92.75 91 ARG A N 1
ATOM 722 C CA . ARG A 1 91 ? -5.637 -6.130 8.778 1.00 92.75 91 ARG A CA 1
ATOM 723 C C . ARG A 1 91 ? -5.399 -6.998 10.010 1.00 92.75 91 ARG A C 1
ATOM 725 O O . ARG A 1 91 ? -6.365 -7.376 10.662 1.00 92.75 91 ARG A O 1
ATOM 732 N N . MET A 1 92 ? -4.137 -7.264 10.354 1.00 92.06 92 MET A N 1
ATOM 733 C CA . MET A 1 92 ? -3.796 -8.014 11.570 1.00 92.06 92 MET A CA 1
ATOM 734 C C . MET A 1 92 ? -4.300 -7.305 12.829 1.00 92.06 92 MET A C 1
ATOM 736 O O . MET A 1 92 ? -4.851 -7.949 13.714 1.00 92.06 92 MET A O 1
ATOM 740 N N . ILE A 1 93 ? -4.181 -5.975 12.898 1.00 91.12 93 ILE A N 1
ATOM 741 C CA . ILE A 1 93 ? -4.738 -5.200 14.012 1.00 91.12 93 ILE A CA 1
ATOM 742 C C . ILE A 1 93 ? -6.254 -5.403 14.101 1.00 91.12 93 ILE A C 1
ATOM 744 O O . ILE A 1 93 ? -6.735 -5.723 15.183 1.00 91.12 93 ILE A O 1
ATOM 748 N N . GLY A 1 94 ? -6.989 -5.302 12.989 1.00 89.38 94 GLY A N 1
ATOM 749 C CA . GLY A 1 94 ? -8.442 -5.536 12.963 1.00 89.38 94 GLY A CA 1
ATOM 750 C C . GLY A 1 94 ? -8.860 -6.926 13.456 1.00 89.38 94 GLY A C 1
ATOM 751 O O . GLY A 1 94 ? -9.902 -7.073 14.071 1.00 89.38 94 GLY A O 1
ATOM 752 N N . GLN A 1 95 ? -8.012 -7.946 13.300 1.00 87.56 95 GLN A N 1
ATOM 753 C CA . GLN A 1 95 ? -8.274 -9.276 13.873 1.00 87.56 95 GLN A CA 1
ATOM 754 C C . GLN A 1 95 ? -8.100 -9.332 15.400 1.00 87.56 95 GLN A C 1
ATOM 756 O O . GLN A 1 95 ? -8.585 -10.260 16.043 1.00 87.56 95 GLN A O 1
ATOM 761 N N . THR A 1 9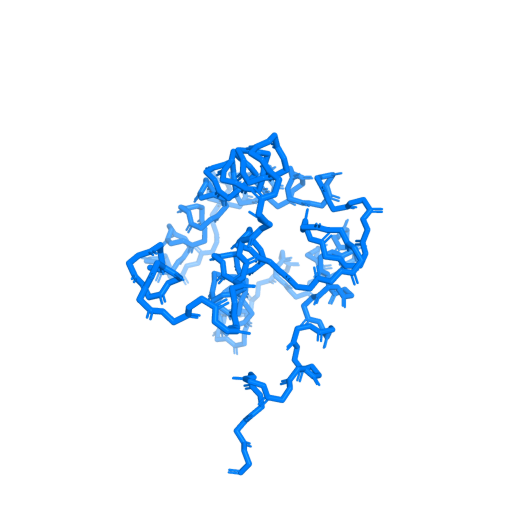6 ? -7.389 -8.366 15.985 1.00 86.00 96 THR A N 1
ATOM 762 C CA . THR A 1 96 ? -7.109 -8.303 17.430 1.00 86.00 96 THR A CA 1
ATOM 763 C C . THR A 1 96 ? -8.003 -7.318 18.175 1.00 86.00 96 THR A C 1
ATOM 765 O O . THR A 1 96 ? -8.253 -7.507 19.365 1.00 86.00 96 THR A O 1
ATOM 768 N N . ILE A 1 97 ? -8.487 -6.273 17.499 1.00 84.81 97 ILE A N 1
ATOM 769 C CA . ILE A 1 97 ? -9.359 -5.257 18.087 1.00 84.81 97 ILE A CA 1
ATOM 770 C C . ILE A 1 97 ? -10.726 -5.304 17.408 1.00 84.81 97 ILE A C 1
ATOM 772 O O . ILE A 1 97 ? -10.823 -5.146 16.201 1.00 84.81 97 ILE A O 1
ATOM 776 N N . ASN A 1 98 ? -11.781 -5.499 18.198 1.00 84.31 98 ASN A N 1
ATOM 777 C CA . ASN A 1 98 ? -13.157 -5.388 17.719 1.00 84.31 98 ASN A CA 1
ATOM 778 C C . ASN A 1 98 ? -13.490 -3.901 17.537 1.00 84.31 98 ASN A C 1
ATOM 780 O O . ASN A 1 98 ? -13.746 -3.199 18.521 1.00 84.31 98 ASN A O 1
ATOM 784 N N . ASP A 1 99 ? -13.418 -3.410 16.301 1.00 90.31 99 ASP A N 1
ATOM 785 C CA . ASP A 1 99 ? -13.567 -1.994 15.983 1.00 90.31 99 ASP A CA 1
ATOM 786 C C . ASP A 1 99 ? -14.394 -1.794 14.710 1.00 90.31 99 ASP A C 1
ATOM 788 O O . ASP A 1 99 ? -14.024 -2.211 13.612 1.00 90.31 99 ASP A O 1
ATOM 792 N N . GLY A 1 100 ? -15.507 -1.067 14.840 1.00 90.19 100 GLY A N 1
ATOM 793 C CA . GLY A 1 100 ? -16.446 -0.869 13.738 1.00 90.19 100 GLY A CA 1
ATOM 794 C C . GLY A 1 100 ? -15.850 -0.157 12.518 1.00 90.19 100 GLY A C 1
ATOM 795 O O . GLY A 1 100 ? -16.350 -0.357 11.408 1.00 90.19 100 GLY A O 1
ATOM 796 N N . PHE A 1 101 ? -14.784 0.640 12.679 1.00 93.62 101 PHE A N 1
ATOM 797 C CA . PHE A 1 101 ? -14.102 1.228 11.530 1.00 93.62 101 PHE A CA 1
ATOM 798 C C . PHE A 1 101 ? -13.343 0.159 10.741 1.00 93.62 101 PHE A C 1
ATOM 800 O O . PHE A 1 101 ? -13.487 0.105 9.523 1.00 93.62 101 PHE A O 1
ATOM 807 N N . LEU A 1 102 ? -12.569 -0.702 11.403 1.00 93.19 102 LEU A N 1
ATOM 808 C CA . LEU A 1 102 ? -11.790 -1.740 10.718 1.00 93.19 102 LEU A CA 1
ATOM 809 C C . LEU A 1 102 ? -12.669 -2.871 10.175 1.00 93.19 102 LEU A C 1
ATOM 811 O O . LEU A 1 102 ? -12.443 -3.326 9.052 1.00 93.19 102 LEU A O 1
ATOM 815 N N . ASP A 1 103 ? -13.689 -3.269 10.933 1.00 91.31 103 ASP A N 1
ATOM 816 C CA . ASP A 1 103 ? -14.526 -4.426 10.606 1.00 91.31 103 ASP A CA 1
ATOM 817 C C . ASP A 1 103 ? -15.601 -4.101 9.566 1.00 91.31 103 ASP A C 1
ATOM 819 O O . ASP A 1 103 ? -15.930 -4.940 8.730 1.00 91.31 103 ASP A O 1
ATOM 823 N N . ASN A 1 104 ? -16.136 -2.873 9.582 1.00 92.31 104 ASN A N 1
ATOM 824 C CA . ASN A 1 104 ? -17.259 -2.492 8.723 1.00 92.31 104 ASN A CA 1
ATOM 825 C C . ASN A 1 104 ? -16.923 -1.325 7.801 1.00 92.31 104 ASN A C 1
ATOM 827 O O . ASN A 1 104 ? -17.128 -1.417 6.593 1.00 92.31 104 ASN A O 1
ATOM 831 N N . TYR A 1 105 ? -16.433 -0.204 8.331 1.00 93.94 105 TYR A N 1
ATOM 832 C CA . TYR A 1 105 ? -16.245 0.989 7.502 1.00 93.94 105 TYR A CA 1
ATOM 833 C C . TYR A 1 105 ? -15.185 0.760 6.418 1.00 93.94 105 TYR A C 1
ATOM 835 O O . TYR A 1 105 ? -15.447 1.013 5.242 1.00 93.94 105 TYR A O 1
ATOM 843 N N . PHE A 1 106 ? -14.024 0.232 6.806 1.00 94.44 106 PHE A N 1
ATOM 844 C CA . PHE A 1 106 ? -12.881 0.019 5.933 1.00 94.44 106 PHE A CA 1
ATOM 845 C C . PHE A 1 106 ? -13.206 -0.860 4.712 1.00 94.44 106 PHE A C 1
ATOM 847 O O . PHE A 1 106 ? -13.072 -0.373 3.587 1.00 94.44 106 PHE A O 1
ATOM 854 N N . PRO A 1 107 ? -13.677 -2.114 4.873 1.00 94.00 107 PRO A N 1
ATOM 855 C CA . PRO A 1 107 ? -13.943 -2.978 3.725 1.00 94.00 107 PRO A CA 1
ATOM 856 C C . PRO A 1 107 ? -15.064 -2.463 2.813 1.00 94.00 107 PRO A C 1
ATOM 858 O O . PRO A 1 107 ? -15.034 -2.737 1.615 1.00 94.00 107 PRO A O 1
ATOM 861 N N . ASN A 1 108 ? -16.021 -1.702 3.355 1.00 94.94 108 ASN A N 1
ATOM 862 C CA . ASN A 1 108 ? -17.167 -1.205 2.593 1.00 94.94 108 ASN A CA 1
ATOM 863 C C . ASN A 1 108 ? -16.876 0.084 1.809 1.00 94.94 108 ASN A C 1
ATOM 865 O O . ASN A 1 108 ? -17.500 0.310 0.776 1.00 94.94 108 ASN A O 1
ATOM 869 N N . HIS A 1 109 ? -15.943 0.923 2.274 1.00 96.06 109 HIS A N 1
ATOM 870 C CA . HIS A 1 109 ? -15.661 2.226 1.651 1.00 96.06 109 HIS A CA 1
ATOM 871 C C . HIS A 1 109 ? -14.357 2.257 0.849 1.00 96.06 109 HIS A C 1
ATOM 873 O O . HIS A 1 109 ? -14.211 3.111 -0.021 1.00 96.06 109 HIS A O 1
ATOM 879 N N . PHE A 1 110 ? -13.433 1.323 1.094 1.00 97.38 110 PHE A N 1
ATOM 880 C CA . PHE A 1 110 ? -12.142 1.254 0.400 1.00 97.38 110 PHE A CA 1
ATOM 881 C C . PHE A 1 110 ? -12.019 -0.046 -0.404 1.00 97.38 110 PHE A C 1
ATOM 883 O O . PHE A 1 110 ? -11.157 -0.899 -0.175 1.00 97.38 110 PHE A O 1
ATOM 890 N N . SER A 1 111 ? -12.974 -0.241 -1.315 1.00 96.69 111 SER A N 1
ATOM 891 C CA . SER A 1 111 ? -13.140 -1.497 -2.050 1.00 96.69 111 SER A CA 1
ATOM 892 C C . SER A 1 111 ? -11.992 -1.791 -3.020 1.00 96.69 111 SER A C 1
ATOM 894 O O . SER A 1 111 ? -11.665 -2.964 -3.226 1.00 96.69 111 SER A O 1
ATOM 896 N N . LYS A 1 112 ? -11.354 -0.769 -3.611 1.00 98.12 112 LYS A N 1
ATOM 897 C CA . LYS A 1 112 ? -10.198 -0.970 -4.492 1.00 98.12 112 LYS A CA 1
ATOM 898 C C . LYS A 1 112 ? -9.002 -1.444 -3.682 1.00 98.12 112 LYS A C 1
ATOM 900 O O . LYS A 1 112 ? -8.392 -2.436 -4.066 1.00 98.12 112 LYS A O 1
ATOM 905 N N . LEU A 1 113 ? -8.728 -0.813 -2.539 1.00 97.88 113 LEU A N 1
ATOM 906 C CA . LEU A 1 113 ? -7.699 -1.242 -1.594 1.00 97.88 113 LEU A CA 1
ATOM 907 C C . LEU A 1 113 ? -7.924 -2.678 -1.118 1.00 97.88 113 LEU A C 1
ATOM 909 O O . LEU A 1 113 ? -6.979 -3.460 -1.048 1.00 97.88 113 LEU A O 1
ATOM 913 N N . VAL A 1 114 ? -9.171 -3.059 -0.826 1.00 97.44 114 VAL A N 1
ATOM 914 C CA . VAL A 1 114 ? -9.508 -4.445 -0.459 1.00 97.44 114 VAL A CA 1
ATOM 915 C C . VAL A 1 114 ? -9.177 -5.409 -1.599 1.00 97.44 114 VAL A C 1
ATOM 917 O O . VAL A 1 114 ? -8.511 -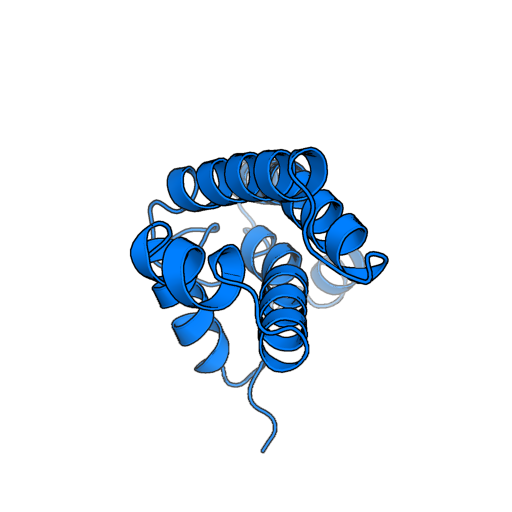6.415 -1.364 1.00 97.44 114 VAL A O 1
ATOM 920 N N . LYS A 1 115 ? -9.601 -5.102 -2.830 1.00 98.00 115 LYS A N 1
ATOM 921 C CA . LYS A 1 115 ? -9.327 -5.937 -4.012 1.00 98.00 115 LYS A CA 1
ATOM 922 C C . LYS A 1 115 ? -7.833 -6.030 -4.319 1.00 98.00 115 LYS A C 1
ATOM 924 O O . LYS A 1 115 ? -7.344 -7.113 -4.624 1.00 98.00 115 LYS A O 1
ATOM 929 N N . TRP A 1 116 ? -7.116 -4.915 -4.221 1.00 98.38 116 TRP A N 1
ATOM 930 C CA . TRP A 1 116 ? -5.665 -4.865 -4.370 1.00 98.38 116 TRP A CA 1
ATOM 931 C C . TRP A 1 116 ? -4.966 -5.710 -3.309 1.00 98.38 116 TRP A C 1
ATOM 933 O O . TRP A 1 116 ? -4.101 -6.506 -3.651 1.00 98.38 116 TRP A O 1
ATOM 943 N N . PHE A 1 117 ? -5.393 -5.635 -2.047 1.00 97.50 117 PHE A N 1
ATOM 944 C CA . PHE A 1 117 ? -4.810 -6.448 -0.983 1.00 97.50 117 PHE A CA 1
ATOM 945 C C . PHE A 1 117 ? -4.993 -7.948 -1.246 1.00 97.50 117 PHE A C 1
ATOM 947 O O . PHE A 1 117 ? -4.036 -8.707 -1.134 1.00 97.50 117 PHE A O 1
ATOM 954 N N . VAL A 1 118 ? -6.192 -8.370 -1.663 1.00 96.75 118 VAL A N 1
ATOM 955 C CA . VAL A 1 118 ? -6.449 -9.769 -2.046 1.00 96.75 118 VAL A CA 1
ATOM 956 C C . VAL A 1 118 ? -5.564 -10.187 -3.223 1.00 96.75 118 VAL A C 1
ATOM 958 O O . VAL A 1 118 ? -5.000 -11.273 -3.196 1.00 96.75 118 VAL A O 1
ATOM 961 N N . ARG A 1 119 ? -5.379 -9.318 -4.225 1.00 96.81 119 ARG A N 1
ATOM 962 C CA . ARG A 1 119 ? -4.470 -9.570 -5.355 1.00 96.81 119 ARG A CA 1
ATOM 963 C C . ARG A 1 119 ? -3.013 -9.713 -4.908 1.00 96.81 119 ARG A C 1
ATOM 965 O O . ARG A 1 119 ? -2.326 -10.610 -5.377 1.00 96.81 119 ARG A O 1
ATOM 972 N N . MET A 1 120 ? -2.545 -8.878 -3.982 1.00 96.94 120 MET A N 1
ATOM 973 C CA . MET A 1 120 ? -1.195 -9.009 -3.425 1.00 96.94 120 MET A CA 1
ATOM 974 C C . MET A 1 120 ? -0.990 -10.375 -2.757 1.00 96.94 120 MET A C 1
ATOM 976 O O . MET A 1 120 ? 0.080 -10.957 -2.872 1.00 96.94 120 MET A O 1
ATOM 980 N N . GLN A 1 121 ? -2.024 -10.929 -2.116 1.00 94.50 121 GLN A N 1
ATOM 981 C CA . GLN A 1 121 ? -1.958 -12.252 -1.486 1.00 94.50 121 GLN A CA 1
ATOM 982 C C . GLN A 1 121 ? -1.940 -13.422 -2.480 1.00 94.50 121 GLN A C 1
ATOM 984 O O . GLN A 1 121 ? -1.628 -14.535 -2.071 1.00 94.50 121 GLN A O 1
ATOM 989 N N . THR A 1 122 ? -2.267 -13.204 -3.759 1.00 94.25 122 THR A N 1
ATOM 990 C CA . THR A 1 122 ? -2.153 -14.247 -4.794 1.00 94.25 122 THR A CA 1
ATOM 991 C C . THR A 1 122 ? -0.765 -14.314 -5.425 1.00 94.25 122 THR A C 1
ATOM 993 O O . THR A 1 122 ? -0.518 -15.199 -6.239 1.00 94.25 122 THR A O 1
ATOM 996 N N . LEU A 1 123 ? 0.120 -13.366 -5.102 1.00 91.75 123 LEU A N 1
ATOM 997 C CA . LEU A 1 123 ? 1.476 -13.333 -5.636 1.00 91.75 123 LEU A CA 1
ATOM 998 C C . LEU A 1 123 ? 2.330 -14.432 -4.985 1.00 91.75 123 LEU A C 1
ATOM 1000 O O . LEU A 1 123 ? 2.333 -14.536 -3.752 1.00 91.75 123 LEU A O 1
ATOM 1004 N N . PRO A 1 124 ? 3.070 -15.232 -5.774 1.00 90.50 124 PRO A N 1
ATOM 1005 C CA . PRO A 1 124 ? 3.871 -16.332 -5.244 1.00 90.50 124 PRO A CA 1
ATOM 1006 C C . PRO A 1 124 ? 4.952 -15.857 -4.262 1.00 90.50 124 PRO A C 1
ATOM 1008 O O . PRO A 1 124 ? 5.299 -16.582 -3.335 1.00 90.50 124 PRO A O 1
ATOM 1011 N N . GLU A 1 125 ? 5.441 -14.625 -4.412 1.00 87.56 125 GLU A N 1
ATOM 1012 C CA . GLU A 1 125 ? 6.434 -14.002 -3.530 1.00 87.56 125 GLU A CA 1
ATOM 1013 C C . GLU A 1 125 ? 5.875 -13.669 -2.137 1.00 87.56 125 GLU A C 1
ATOM 1015 O O . GLU A 1 125 ? 6.633 -13.430 -1.197 1.00 87.56 125 GLU A O 1
ATOM 1020 N N . VAL A 1 126 ? 4.548 -13.620 -2.002 1.00 85.44 126 VAL A N 1
ATOM 1021 C CA . VAL A 1 126 ? 3.842 -13.260 -0.766 1.00 85.44 126 VAL A CA 1
ATOM 1022 C C . VAL A 1 126 ? 3.291 -14.495 -0.053 1.00 85.44 126 VAL A C 1
ATOM 1024 O O . VAL A 1 126 ? 3.184 -14.506 1.176 1.00 85.44 126 VAL A O 1
ATOM 1027 N N . THR A 1 127 ? 2.928 -15.535 -0.800 1.00 80.38 127 THR A N 1
ATOM 1028 C CA . THR A 1 127 ? 2.416 -16.787 -0.239 1.00 80.38 127 THR A CA 1
ATOM 1029 C C . THR A 1 127 ? 3.530 -17.593 0.426 1.00 80.38 127 THR A C 1
ATOM 1031 O O . THR A 1 127 ? 4.559 -17.862 -0.186 1.00 80.38 127 THR A O 1
ATOM 1034 N N . ILE A 1 128 ? 3.309 -18.023 1.670 1.00 64.75 128 ILE A N 1
ATOM 1035 C CA . ILE A 1 128 ? 4.170 -19.003 2.341 1.00 64.75 128 ILE A CA 1
ATOM 1036 C C . ILE A 1 128 ? 3.621 -20.387 1.984 1.00 64.75 128 ILE A C 1
ATOM 1038 O O . ILE A 1 128 ? 2.494 -20.701 2.370 1.00 64.75 128 ILE A O 1
ATOM 1042 N N . ASN A 1 129 ? 4.390 -21.164 1.217 1.00 44.00 129 ASN A N 1
ATOM 1043 C CA . ASN A 1 129 ? 4.125 -22.590 0.987 1.00 44.00 129 ASN A CA 1
ATOM 1044 C C . ASN A 1 129 ? 4.362 -23.413 2.257 1.00 44.00 129 ASN A C 1
ATOM 1046 O O . ASN A 1 129 ? 5.345 -23.110 2.974 1.00 44.00 129 ASN A O 1
#

Sequence (129 aa):
MEYLDDVFSENSILPDEPYLRAKQRYEAIKLDSVCDAIRKVSYSKKLTGNITKLLAMELAKAEQMLESPFYSGETLGLPDIVLYPCIQRLRMIGQTINDGFLDNYFPNHFSKLVKWFVRMQTLPEVTIN

Foldseek 3Di:
DVVVQVVCVVDHLADPPVVLNVVLVVLLVLLVQLLVLLVVVVPDPDDDPVSLVSNVVSLVVVLVCLPALANSHPDGHDSRVSNQVSVVSLLVVCVVDVDCCSPPVCCVPSVSVVSSNVVVCVDPVNDDD

Secondary structure (DSSP, 8-state):
-HHHHHH-GGG-SS-SSHHHHHHHHHHHHHHHHHHHHHHHHHT-SS--HHHHHHHHHHHHHHHHH--SSBTTBSS--HHHHHHHHHHHHHHHHHHHS--HIIIIIHHHH-HHHHHHHHHHHTSTTT---